Protein AF-A0A2E4EIJ8-F1 (afdb_monomer_lite)

Structure (mmCIF, N/CA/C/O backbone):
data_AF-A0A2E4EIJ8-F1
#
_entry.id   AF-A0A2E4EIJ8-F1
#
loop_
_atom_site.group_PDB
_atom_site.id
_atom_site.type_symbol
_atom_site.label_atom_id
_atom_site.label_alt_id
_atom_site.label_comp_id
_atom_site.label_asym_id
_atom_site.label_entity_id
_atom_site.label_seq_id
_atom_site.pdbx_PDB_ins_code
_atom_site.Cartn_x
_atom_site.Cartn_y
_atom_site.Cartn_z
_atom_site.occupancy
_atom_site.B_iso_or_equiv
_atom_site.auth_seq_id
_atom_site.auth_comp_id
_atom_site.auth_asym_id
_atom_site.auth_atom_id
_atom_site.pdbx_PDB_model_num
ATOM 1 N N . MET A 1 1 ? -8.276 -8.862 -7.299 1.00 75.81 1 MET A N 1
ATOM 2 C CA . MET A 1 1 ? -8.459 -7.429 -6.998 1.00 75.81 1 MET A CA 1
ATOM 3 C C . MET A 1 1 ? -8.976 -7.337 -5.580 1.00 75.81 1 MET A C 1
ATOM 5 O O . MET A 1 1 ? -9.747 -8.210 -5.190 1.00 75.81 1 MET A O 1
ATOM 9 N N . PHE A 1 2 ? -8.477 -6.375 -4.809 1.00 85.25 2 PHE A N 1
ATOM 10 C CA . PHE A 1 2 ? -8.889 -6.173 -3.422 1.00 85.25 2 PHE A CA 1
ATOM 11 C C . PHE A 1 2 ? -10.142 -5.302 -3.370 1.00 85.25 2 PHE A C 1
ATOM 13 O O . PHE A 1 2 ? -10.284 -4.381 -4.164 1.00 85.25 2 PHE A O 1
ATOM 20 N N . LYS A 1 3 ? -11.043 -5.600 -2.437 1.00 85.62 3 LYS A N 1
ATOM 21 C CA . LYS A 1 3 ? -12.284 -4.847 -2.235 1.00 85.62 3 LYS A CA 1
ATOM 22 C C . LYS A 1 3 ? -12.009 -3.557 -1.469 1.00 85.62 3 LYS A C 1
ATOM 24 O O . LYS A 1 3 ? -11.125 -3.528 -0.615 1.00 85.62 3 LYS A O 1
ATOM 29 N N . GLU A 1 4 ? -12.809 -2.529 -1.732 1.00 89.50 4 GLU A N 1
ATOM 30 C CA . GLU A 1 4 ? -12.816 -1.300 -0.934 1.00 89.50 4 GLU A CA 1
ATOM 31 C C . GLU A 1 4 ? -12.967 -1.613 0.570 1.00 89.50 4 GLU A C 1
ATOM 33 O O . GLU A 1 4 ? -13.701 -2.525 0.958 1.00 89.50 4 GLU A O 1
ATOM 38 N N . GLY A 1 5 ? -12.216 -0.900 1.410 1.00 87.88 5 GLY A N 1
ATOM 39 C CA . GLY A 1 5 ? -12.155 -1.085 2.859 1.00 87.88 5 GLY A CA 1
ATOM 40 C C . GLY A 1 5 ? -11.246 -2.226 3.331 1.00 87.88 5 GLY A C 1
ATOM 41 O O . GLY A 1 5 ? -11.084 -2.423 4.535 1.00 87.88 5 GLY A O 1
ATOM 42 N N . GLN A 1 6 ? -10.629 -3.002 2.430 1.00 90.31 6 GLN A N 1
ATOM 43 C CA . GLN A 1 6 ? -9.691 -4.045 2.852 1.00 90.31 6 GLN A CA 1
ATOM 44 C C . GLN A 1 6 ? -8.384 -3.441 3.367 1.00 90.31 6 GLN A C 1
ATOM 46 O O . GLN A 1 6 ? -7.733 -2.656 2.676 1.00 90.31 6 GLN A O 1
ATOM 51 N N . LYS A 1 7 ? -7.970 -3.875 4.563 1.00 91.56 7 LYS A N 1
ATOM 52 C CA . LYS A 1 7 ? -6.649 -3.570 5.117 1.00 91.56 7 LYS A CA 1
ATOM 53 C C . LYS A 1 7 ? -5.593 -4.419 4.424 1.00 91.56 7 LYS A C 1
ATOM 55 O O . LYS A 1 7 ? -5.646 -5.651 4.449 1.00 91.56 7 LYS A O 1
ATOM 60 N N . LEU A 1 8 ? -4.637 -3.742 3.815 1.00 92.38 8 LEU A N 1
ATOM 61 C CA . LEU A 1 8 ? -3.555 -4.314 3.038 1.00 92.38 8 LEU A CA 1
ATOM 62 C C . LEU A 1 8 ? -2.209 -3.825 3.564 1.00 92.38 8 LEU A C 1
ATOM 64 O O . LEU A 1 8 ? -2.113 -2.888 4.356 1.00 92.38 8 LEU A O 1
ATOM 68 N N . ARG A 1 9 ? -1.148 -4.451 3.080 1.00 93.00 9 ARG A N 1
ATOM 69 C CA . ARG A 1 9 ? 0.226 -4.026 3.290 1.00 93.00 9 ARG A CA 1
ATOM 70 C C . ARG A 1 9 ? 0.922 -3.933 1.952 1.00 93.00 9 ARG A C 1
ATOM 72 O O . ARG A 1 9 ? 0.799 -4.829 1.118 1.00 93.00 9 ARG A O 1
ATOM 79 N N . PHE A 1 10 ? 1.670 -2.859 1.750 1.00 92.25 10 PHE A N 1
ATOM 80 C CA . PHE A 1 10 ? 2.502 -2.740 0.567 1.00 92.25 10 PHE A CA 1
ATOM 81 C C . PHE A 1 10 ? 3.803 -3.525 0.767 1.00 92.25 10 PHE A C 1
ATOM 83 O O . PHE A 1 10 ? 4.616 -3.165 1.611 1.00 92.25 10 PHE A O 1
ATOM 90 N N . ILE A 1 11 ? 3.996 -4.616 0.021 1.00 93.56 11 ILE A N 1
ATOM 91 C CA . ILE A 1 11 ? 5.053 -5.610 0.291 1.00 93.56 11 ILE A CA 1
ATOM 92 C C . ILE A 1 11 ? 6.224 -5.578 -0.697 1.00 93.56 11 ILE A C 1
ATOM 94 O O . ILE A 1 11 ? 7.250 -6.207 -0.446 1.00 93.56 11 ILE A O 1
ATOM 98 N N . ASN A 1 12 ? 6.115 -4.867 -1.827 1.00 91.62 12 ASN A N 1
ATOM 99 C CA . ASN A 1 12 ? 7.169 -4.890 -2.846 1.00 91.62 12 ASN A CA 1
ATOM 100 C C . ASN A 1 12 ? 7.288 -3.586 -3.653 1.00 91.62 12 ASN A C 1
ATOM 102 O O . ASN A 1 12 ? 6.418 -3.250 -4.455 1.00 91.62 12 ASN A O 1
ATOM 106 N N . ALA A 1 13 ? 8.430 -2.902 -3.528 1.00 89.50 13 ALA A N 1
ATOM 107 C CA . ALA A 1 13 ? 8.740 -1.659 -4.244 1.00 89.50 13 ALA A CA 1
ATOM 108 C C . ALA A 1 13 ? 9.657 -1.819 -5.471 1.00 89.50 13 ALA A C 1
ATOM 110 O O . ALA A 1 13 ? 10.067 -0.822 -6.081 1.00 89.50 13 ALA A O 1
ATOM 111 N N . LYS A 1 14 ? 9.973 -3.054 -5.882 1.00 87.81 14 LYS A N 1
ATOM 112 C CA . LYS A 1 14 ? 10.859 -3.319 -7.022 1.00 87.81 14 LYS A CA 1
ATOM 113 C C . LYS A 1 14 ? 10.307 -2.686 -8.307 1.00 87.81 14 LYS A C 1
ATOM 115 O O . LYS A 1 14 ? 9.148 -2.867 -8.682 1.00 87.81 14 LYS A O 1
ATOM 120 N N . GLY A 1 15 ? 11.148 -1.910 -8.992 1.00 85.56 15 GLY A N 1
ATOM 121 C CA . GLY A 1 15 ? 10.801 -1.247 -10.256 1.00 85.56 15 GLY A CA 1
ATOM 122 C C . GLY A 1 15 ? 9.852 -0.046 -10.136 1.00 85.56 15 GLY A C 1
ATOM 123 O O . GLY A 1 15 ? 9.427 0.490 -11.157 1.00 85.56 15 GLY A O 1
ATOM 124 N N . ILE A 1 16 ? 9.508 0.406 -8.924 1.00 88.06 16 ILE A N 1
ATOM 125 C CA . ILE A 1 16 ? 8.748 1.652 -8.742 1.00 88.06 16 ILE A CA 1
ATOM 126 C C . ILE A 1 16 ? 9.637 2.851 -9.069 1.00 88.06 16 ILE A C 1
ATOM 128 O O . ILE A 1 16 ? 10.810 2.884 -8.705 1.00 88.06 16 ILE A O 1
ATOM 132 N N . ARG A 1 17 ? 9.082 3.850 -9.761 1.00 89.00 17 ARG A N 1
ATOM 133 C CA . ARG A 1 17 ? 9.765 5.126 -10.039 1.00 89.00 17 ARG A CA 1
ATOM 134 C C . ARG A 1 17 ? 9.351 6.250 -9.090 1.00 89.00 17 ARG A C 1
ATOM 136 O O . ARG A 1 17 ? 10.127 7.171 -8.892 1.00 89.00 17 ARG A O 1
ATOM 143 N N . ASN A 1 18 ? 8.163 6.158 -8.492 1.00 88.44 18 ASN A N 1
ATOM 144 C CA . ASN A 1 18 ? 7.661 7.151 -7.548 1.00 88.44 18 ASN A CA 1
ATOM 145 C C . ASN A 1 18 ? 8.380 7.011 -6.188 1.00 88.44 18 ASN A C 1
ATOM 147 O O . ASN A 1 18 ? 8.214 5.967 -5.550 1.00 88.44 18 ASN A O 1
ATOM 151 N N . PRO A 1 19 ? 9.168 8.009 -5.745 1.00 88.06 19 PRO A N 1
ATOM 152 C CA . PRO A 1 19 ? 9.895 7.937 -4.480 1.00 88.06 19 PRO A CA 1
ATOM 153 C C . PRO A 1 19 ? 8.953 7.822 -3.276 1.00 88.06 19 PRO A C 1
ATOM 155 O O . PRO A 1 19 ? 9.167 6.944 -2.448 1.00 88.06 19 PRO A O 1
ATOM 158 N N . HIS A 1 20 ? 7.846 8.569 -3.250 1.00 87.75 20 HIS A N 1
ATOM 159 C CA . HIS A 1 20 ? 6.913 8.557 -2.117 1.00 87.75 20 HIS A CA 1
ATOM 160 C C . HIS A 1 20 ? 6.274 7.184 -1.909 1.00 87.75 20 HIS A C 1
ATOM 162 O O . HIS A 1 20 ? 6.067 6.756 -0.782 1.00 87.75 20 HIS A O 1
ATOM 168 N N . LEU A 1 21 ? 5.986 6.458 -2.993 1.00 88.69 21 LEU A N 1
ATOM 169 C CA . LE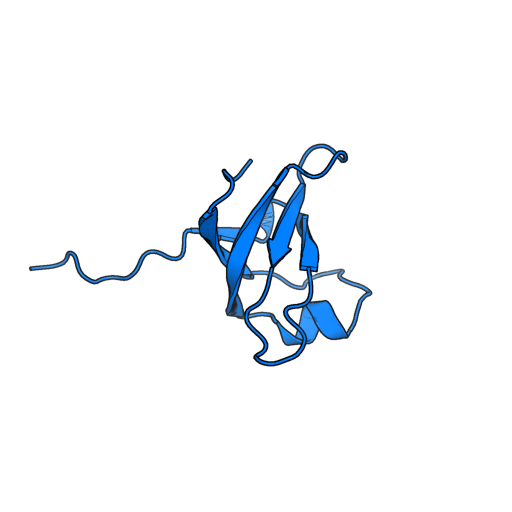U A 1 21 ? 5.442 5.105 -2.886 1.00 88.69 21 LEU A CA 1
ATOM 170 C C . LEU A 1 21 ? 6.498 4.101 -2.402 1.00 88.69 21 LEU A C 1
ATOM 172 O O . LEU A 1 21 ? 6.153 3.155 -1.703 1.00 88.69 21 LEU A O 1
ATOM 176 N N . LYS A 1 22 ? 7.782 4.295 -2.737 1.00 90.56 22 LYS A N 1
ATOM 177 C CA . LYS A 1 22 ? 8.859 3.445 -2.199 1.00 90.56 22 LYS A CA 1
ATOM 178 C C . LYS A 1 22 ? 8.991 3.592 -0.689 1.00 90.56 22 LYS A C 1
ATOM 180 O O . LYS A 1 22 ? 9.219 2.593 -0.021 1.00 90.56 22 LYS A O 1
ATOM 185 N N . GLU A 1 23 ? 8.833 4.808 -0.175 1.00 90.75 23 GLU A N 1
ATOM 186 C CA . GLU A 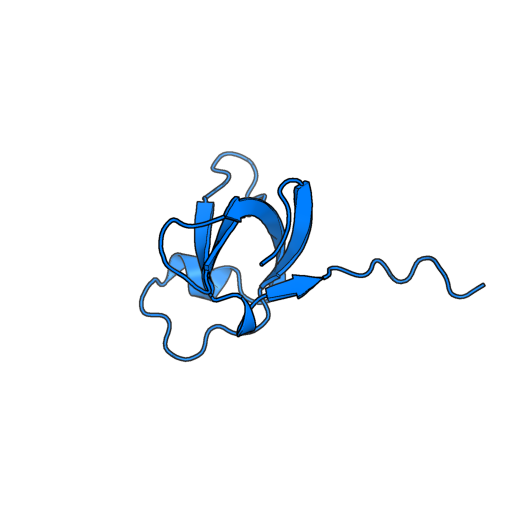1 23 ? 8.923 5.098 1.261 1.00 90.75 23 GLU A CA 1
ATOM 187 C C . GLU A 1 23 ? 7.810 4.427 2.071 1.00 90.75 23 GLU A C 1
ATOM 189 O O . GLU A 1 23 ? 7.988 4.173 3.254 1.00 90.75 23 GLU A O 1
ATOM 194 N N . LYS A 1 24 ? 6.685 4.075 1.436 1.00 89.38 24 LYS A N 1
ATOM 195 C CA . LYS A 1 24 ? 5.583 3.350 2.084 1.00 89.38 24 LYS A CA 1
ATOM 196 C C . LYS A 1 24 ? 5.757 1.826 2.079 1.00 89.38 24 LYS A C 1
ATOM 198 O O . LYS A 1 24 ? 4.817 1.101 2.403 1.00 89.38 24 LYS A O 1
ATOM 203 N N . LEU A 1 25 ? 6.912 1.302 1.659 1.00 91.06 25 LEU A N 1
ATOM 204 C CA . LEU A 1 25 ? 7.172 -0.140 1.671 1.00 91.06 25 LEU A CA 1
ATOM 205 C C . LEU A 1 25 ? 7.092 -0.685 3.100 1.00 91.06 25 LEU A C 1
ATOM 207 O O . LEU A 1 25 ? 7.817 -0.248 3.984 1.00 91.06 25 LEU A O 1
ATOM 211 N N . GLY A 1 26 ? 6.236 -1.681 3.299 1.00 88.50 26 GLY A N 1
ATOM 212 C CA . GLY A 1 26 ? 5.967 -2.274 4.600 1.00 88.50 26 GLY A CA 1
ATOM 213 C C . GLY A 1 26 ? 4.884 -1.553 5.400 1.00 88.50 26 GLY A C 1
ATOM 214 O O . GLY A 1 26 ? 4.473 -2.107 6.420 1.00 88.50 26 GLY A O 1
ATOM 215 N N . GLU A 1 27 ? 4.376 -0.409 4.939 1.00 90.06 27 GLU A N 1
ATOM 216 C CA . GLU A 1 27 ? 3.324 0.328 5.637 1.00 90.06 27 GLU A CA 1
ATOM 217 C C . GLU A 1 27 ? 1.938 -0.288 5.390 1.00 90.06 27 GLU A C 1
ATOM 219 O O . GLU A 1 27 ? 1.653 -0.793 4.288 1.00 90.06 27 GLU A O 1
ATOM 224 N N . PRO A 1 28 ? 1.052 -0.251 6.402 1.00 91.44 28 PRO A N 1
ATOM 225 C CA . PRO A 1 28 ? -0.341 -0.613 6.227 1.00 91.44 28 PRO A CA 1
ATOM 226 C C . PRO A 1 28 ? -1.052 0.420 5.345 1.00 91.44 28 PRO A C 1
ATOM 228 O O . PRO A 1 28 ? -0.832 1.629 5.431 1.00 91.44 28 PRO A O 1
ATOM 231 N N . CYS A 1 29 ? -1.939 -0.067 4.493 1.00 92.00 29 CYS A N 1
ATOM 232 C CA . CYS A 1 29 ? -2.773 0.748 3.625 1.00 92.00 29 CYS A CA 1
ATOM 233 C C . CYS A 1 29 ? -4.177 0.159 3.530 1.00 92.00 29 CYS A C 1
ATOM 235 O O . CYS A 1 29 ? -4.424 -0.980 3.916 1.00 92.00 29 CYS A O 1
ATOM 237 N N . GLU A 1 30 ? -5.111 0.948 3.024 1.00 93.12 30 GLU A N 1
ATOM 238 C CA . GLU A 1 30 ? -6.490 0.530 2.813 1.00 93.12 30 GLU A CA 1
ATOM 239 C C . GLU A 1 30 ? -6.819 0.596 1.327 1.00 93.12 30 GLU A C 1
ATOM 241 O O . GLU A 1 30 ? -6.505 1.583 0.659 1.00 93.12 30 GLU A O 1
ATOM 246 N N . ALA A 1 31 ? -7.446 -0.447 0.795 1.00 92.44 31 ALA A N 1
ATOM 247 C CA . ALA A 1 31 ? -8.014 -0.395 -0.542 1.00 92.44 31 ALA A CA 1
ATOM 248 C C . ALA A 1 31 ? -9.175 0.606 -0.561 1.00 92.44 31 ALA A C 1
ATOM 250 O O . ALA A 1 31 ? -10.157 0.437 0.149 1.00 92.44 31 ALA A O 1
ATOM 251 N N . VAL A 1 32 ? -9.078 1.630 -1.402 1.00 89.62 32 VAL A N 1
ATOM 252 C CA . VAL A 1 32 ? -10.150 2.619 -1.616 1.00 89.62 32 VAL A CA 1
ATOM 253 C C . VAL A 1 32 ? -10.931 2.354 -2.904 1.00 89.62 32 VAL A C 1
ATOM 255 O O . VAL A 1 32 ? -11.780 3.149 -3.279 1.00 89.62 32 VAL A O 1
ATOM 258 N N . GLY A 1 33 ? -10.614 1.262 -3.600 1.00 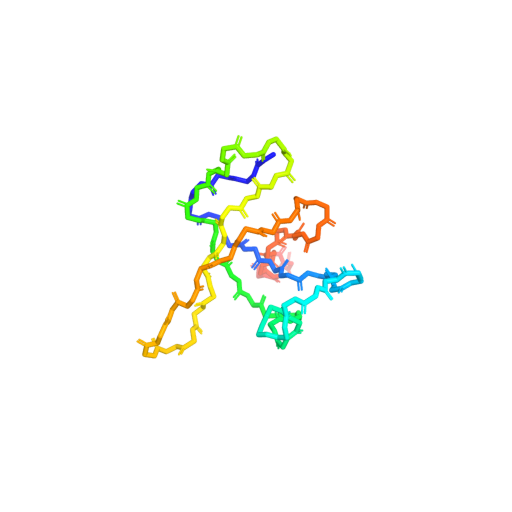82.00 33 GLY A N 1
ATOM 259 C CA . GLY A 1 33 ? -11.318 0.816 -4.795 1.00 82.00 33 GLY A CA 1
ATOM 260 C C . GLY A 1 33 ? -10.393 0.210 -5.846 1.00 82.00 33 GLY A C 1
ATOM 261 O O . GLY A 1 33 ? -9.163 0.168 -5.711 1.00 82.00 33 GLY A O 1
ATOM 262 N N . ASP A 1 34 ? -11.007 -0.252 -6.926 1.00 70.56 34 ASP A N 1
ATOM 263 C CA . ASP A 1 34 ? -10.303 -0.811 -8.071 1.00 70.56 34 ASP A CA 1
ATOM 264 C C . ASP A 1 34 ? -9.784 0.299 -8.989 1.00 70.56 34 ASP A C 1
ATOM 266 O O . ASP A 1 34 ? -10.455 1.298 -9.251 1.00 70.56 34 ASP A O 1
ATOM 270 N N . SER A 1 35 ? -8.560 0.139 -9.494 1.00 66.56 35 SER A N 1
ATOM 271 C CA . SER A 1 35 ? -8.051 1.034 -10.530 1.00 66.56 35 SER A CA 1
ATOM 272 C C . SER A 1 35 ? -8.653 0.651 -11.881 1.00 66.56 35 SER A C 1
ATOM 274 O O . SER A 1 35 ? -8.742 -0.531 -12.204 1.00 66.56 35 SER A O 1
ATOM 276 N N . TYR A 1 36 ? -8.950 1.635 -12.737 1.00 61.19 36 TYR A N 1
ATOM 277 C CA . TYR A 1 36 ? -9.364 1.409 -14.134 1.00 61.19 36 TYR A CA 1
ATOM 278 C C . TYR A 1 36 ? -8.340 0.600 -14.956 1.00 61.19 36 TYR A C 1
ATOM 280 O O . TYR A 1 36 ? -8.653 0.090 -16.029 1.00 61.19 36 TYR A O 1
ATOM 288 N N . THR A 1 37 ? -7.096 0.486 -14.475 1.00 64.62 37 THR A N 1
ATOM 289 C CA . THR A 1 37 ? -6.071 -0.370 -15.079 1.00 64.62 37 THR A CA 1
ATOM 290 C C . THR A 1 37 ? -6.139 -1.775 -14.480 1.00 64.62 37 THR A C 1
ATOM 292 O O . THR A 1 37 ? -5.857 -1.951 -13.293 1.00 64.62 37 THR A O 1
ATOM 295 N N . TYR A 1 38 ? -6.438 -2.780 -15.311 1.00 74.62 38 TYR A N 1
ATOM 296 C CA . TYR A 1 38 ? -6.411 -4.197 -14.930 1.00 74.62 38 TYR A CA 1
ATOM 297 C C . TYR A 1 38 ? -5.159 -4.548 -14.104 1.00 74.62 38 TYR A C 1
ATOM 299 O O . TYR A 1 38 ? -4.032 -4.222 -14.479 1.00 74.62 38 TYR A O 1
ATOM 307 N N . GLY A 1 39 ? -5.366 -5.220 -12.967 1.00 83.25 39 GLY A N 1
ATOM 308 C CA . GLY A 1 39 ? -4.285 -5.721 -12.110 1.00 83.25 39 GLY A CA 1
ATOM 309 C C . GLY A 1 39 ? -3.724 -4.729 -11.084 1.00 83.25 39 GLY A C 1
ATOM 310 O O . GLY A 1 39 ? -2.728 -5.055 -10.437 1.00 83.25 39 GLY A O 1
ATOM 311 N N . LYS A 1 40 ? -4.337 -3.552 -10.901 1.00 89.19 40 LYS A N 1
ATOM 312 C CA . LYS A 1 40 ? -3.960 -2.587 -9.856 1.00 89.19 40 LYS A CA 1
ATOM 313 C C . LYS A 1 40 ? -5.142 -2.246 -8.949 1.00 89.19 40 LYS A C 1
ATOM 315 O O . LYS A 1 40 ? -6.276 -2.157 -9.410 1.00 89.19 40 LYS A O 1
ATOM 320 N N . THR A 1 41 ? -4.844 -1.963 -7.690 1.00 90.38 41 THR A N 1
ATOM 321 C CA . THR A 1 41 ? -5.789 -1.457 -6.693 1.00 90.38 41 THR A CA 1
ATOM 322 C C . THR A 1 41 ? -5.343 -0.061 -6.269 1.00 90.38 41 THR A C 1
ATOM 324 O O . THR A 1 41 ? -4.145 0.199 -6.101 1.00 90.38 41 THR A O 1
ATOM 327 N N . LEU A 1 42 ? -6.301 0.855 -6.127 1.00 91.69 42 LEU A N 1
ATOM 328 C CA . LEU A 1 42 ? -6.045 2.156 -5.528 1.00 91.69 42 LEU A CA 1
ATOM 329 C C . LEU A 1 42 ? -6.010 1.964 -4.011 1.00 91.69 42 LEU A C 1
ATOM 331 O O . LEU A 1 42 ? -6.993 1.535 -3.409 1.00 91.69 42 LEU A O 1
ATOM 335 N N . VAL A 1 43 ? -4.869 2.258 -3.395 1.00 91.81 43 VAL A N 1
ATOM 336 C CA . VAL A 1 43 ? -4.686 2.143 -1.946 1.00 91.81 43 VAL A CA 1
ATOM 337 C C . VAL A 1 43 ? -4.397 3.500 -1.333 1.00 91.81 43 VAL A C 1
ATOM 339 O O . VAL A 1 43 ? -3.688 4.315 -1.924 1.00 91.81 43 VAL A O 1
ATOM 342 N N . ARG A 1 44 ? -4.930 3.738 -0.139 1.00 92.75 44 ARG A N 1
ATOM 343 C CA . ARG A 1 44 ? -4.681 4.919 0.682 1.00 92.75 44 ARG A CA 1
ATOM 344 C C . ARG A 1 44 ? -3.785 4.536 1.849 1.00 92.75 44 ARG A C 1
ATOM 346 O O . ARG A 1 44 ? -4.098 3.613 2.597 1.00 92.75 44 ARG A O 1
ATOM 353 N N . PHE A 1 45 ? -2.682 5.256 2.009 1.00 91.50 45 PHE A N 1
ATOM 354 C CA . PHE A 1 45 ? -1.816 5.129 3.179 1.00 91.50 45 PHE A CA 1
ATOM 355 C C . PHE A 1 45 ? -2.254 6.144 4.227 1.00 91.50 45 PHE A C 1
ATOM 357 O O . PHE A 1 45 ? -2.555 7.291 3.892 1.00 91.50 45 PHE A O 1
ATOM 364 N N . ASN A 1 46 ? -2.300 5.724 5.488 1.00 84.25 46 ASN A N 1
ATOM 365 C CA . ASN A 1 46 ? -2.665 6.603 6.590 1.00 84.25 46 ASN A CA 1
ATOM 366 C C . ASN A 1 46 ? -1.416 7.356 7.066 1.00 84.25 46 ASN A C 1
ATOM 368 O O . ASN A 1 46 ? -0.695 6.888 7.937 1.00 84.25 46 ASN A O 1
ATOM 372 N N . ASP A 1 47 ? -1.147 8.502 6.440 1.00 78.94 47 ASP A N 1
ATOM 373 C CA . ASP A 1 47 ? 0.029 9.343 6.712 1.00 78.94 47 ASP A CA 1
ATOM 374 C C . ASP A 1 47 ? -0.353 10.608 7.500 1.00 78.94 47 ASP A C 1
ATOM 376 O O . ASP A 1 47 ? 0.102 11.722 7.225 1.00 78.94 47 ASP A O 1
ATOM 380 N N . GLY A 1 48 ? -1.300 10.461 8.430 1.00 74.06 48 GLY A N 1
ATOM 381 C CA . GLY A 1 48 ? -1.842 11.560 9.220 1.00 74.06 48 GLY A CA 1
ATOM 382 C C . GLY A 1 48 ? -2.565 12.599 8.357 1.00 74.06 48 GLY A C 1
ATOM 383 O O . GLY A 1 48 ? -3.678 12.372 7.889 1.00 74.06 48 GLY A O 1
ATOM 384 N N . LYS A 1 49 ? -1.953 13.775 8.164 1.00 68.12 49 LYS A N 1
ATOM 385 C CA . LYS A 1 49 ? -2.610 14.941 7.541 1.00 68.12 49 LYS A CA 1
ATOM 386 C C . LYS A 1 49 ? -2.854 14.783 6.034 1.00 68.12 49 LYS A C 1
ATOM 388 O O . LYS A 1 49 ? -3.759 15.429 5.513 1.00 68.12 49 LYS A O 1
ATOM 393 N N . TYR A 1 50 ? -2.061 13.965 5.334 1.00 72.38 50 TYR A N 1
ATOM 394 C CA . TYR A 1 50 ? -2.031 13.972 3.863 1.00 72.38 50 TYR A CA 1
ATOM 395 C C . TYR A 1 50 ? -2.571 12.718 3.162 1.00 72.38 50 TYR A C 1
ATOM 397 O O . TYR A 1 50 ? -2.672 12.752 1.941 1.00 72.38 50 TYR A O 1
ATOM 405 N N . ASN A 1 51 ? -2.958 11.661 3.891 1.00 82.25 51 ASN A N 1
ATOM 406 C CA . ASN A 1 51 ? -3.628 1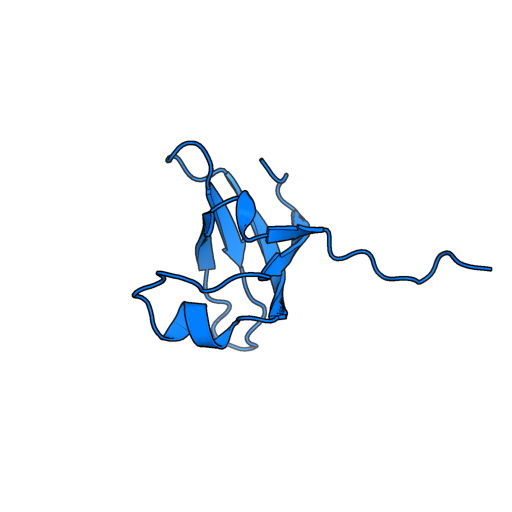0.440 3.391 1.00 82.25 51 ASN A CA 1
ATOM 407 C C . ASN A 1 51 ? -3.427 10.117 1.891 1.00 82.25 51 ASN A C 1
ATOM 409 O O . ASN A 1 51 ? -4.399 10.067 1.121 1.00 82.25 51 ASN A O 1
ATOM 413 N N . PRO A 1 52 ? -2.170 9.936 1.440 1.00 88.19 52 PRO A N 1
ATOM 414 C CA . PRO A 1 52 ? -1.875 9.836 0.024 1.00 88.19 52 PRO A CA 1
ATOM 415 C C . PRO A 1 52 ? -2.440 8.537 -0.551 1.00 88.19 52 PRO A C 1
ATOM 417 O O . PRO A 1 52 ? -2.402 7.481 0.084 1.00 88.19 52 PRO A O 1
ATOM 420 N N . SER A 1 53 ? -2.964 8.621 -1.775 1.00 90.56 53 SER A N 1
ATOM 421 C CA . SER A 1 53 ? -3.532 7.477 -2.492 1.00 90.56 53 SER A CA 1
ATOM 422 C C . SER A 1 53 ? -2.686 7.133 -3.719 1.00 90.56 53 SER A C 1
ATOM 424 O O . SER A 1 53 ? -2.313 8.021 -4.487 1.00 90.56 53 SER A O 1
ATOM 426 N N . PHE A 1 54 ? -2.382 5.850 -3.918 1.00 90.06 54 PHE A N 1
ATOM 427 C CA . PHE A 1 54 ? -1.542 5.363 -5.014 1.00 90.06 54 PHE A CA 1
ATOM 428 C C . PHE A 1 54 ? -2.169 4.157 -5.708 1.00 90.06 54 PHE A C 1
ATOM 430 O O . PHE A 1 54 ? -2.741 3.280 -5.069 1.00 90.06 54 PHE A O 1
ATOM 437 N N . ASN A 1 55 ? -2.001 4.078 -7.028 1.00 90.38 55 ASN A N 1
ATOM 438 C CA . ASN A 1 55 ? -2.320 2.869 -7.782 1.00 90.38 55 ASN A CA 1
ATOM 439 C C . ASN A 1 55 ? -1.171 1.868 -7.641 1.00 90.38 55 ASN A C 1
ATOM 441 O O . ASN A 1 55 ? -0.083 2.088 -8.184 1.00 90.38 55 ASN A O 1
ATOM 445 N N . VAL A 1 56 ? -1.416 0.763 -6.944 1.00 89.88 56 VAL A N 1
ATOM 446 C CA . VAL A 1 56 ? -0.417 -0.274 -6.674 1.00 89.88 56 VAL A CA 1
ATOM 447 C C . VAL A 1 56 ? -0.837 -1.570 -7.361 1.00 89.88 56 VAL A C 1
ATOM 449 O O . VAL A 1 56 ? -2.008 -1.934 -7.361 1.00 89.88 56 VAL A O 1
ATOM 452 N N . ALA A 1 57 ? 0.113 -2.258 -7.997 1.00 90.75 57 ALA A N 1
ATOM 453 C CA . ALA A 1 57 ? -0.152 -3.557 -8.611 1.00 90.75 57 ALA A CA 1
ATOM 454 C C . ALA A 1 57 ? -0.531 -4.591 -7.545 1.00 90.75 57 ALA A C 1
ATOM 456 O O . ALA A 1 57 ? 0.117 -4.658 -6.502 1.00 90.75 57 ALA A O 1
ATOM 457 N N . ASN A 1 58 ? -1.545 -5.409 -7.828 1.00 89.50 58 ASN A N 1
ATOM 458 C CA . ASN A 1 58 ? -2.114 -6.355 -6.864 1.00 89.50 58 ASN A CA 1
ATOM 459 C C . ASN A 1 58 ? -1.067 -7.342 -6.330 1.00 89.50 58 ASN A C 1
ATOM 461 O O . ASN A 1 58 ? -1.096 -7.677 -5.157 1.00 89.50 58 ASN A O 1
ATOM 465 N N . GLU A 1 59 ? -0.106 -7.746 -7.166 1.00 90.56 59 GLU A N 1
ATOM 466 C CA . GLU A 1 59 ? 1.018 -8.625 -6.795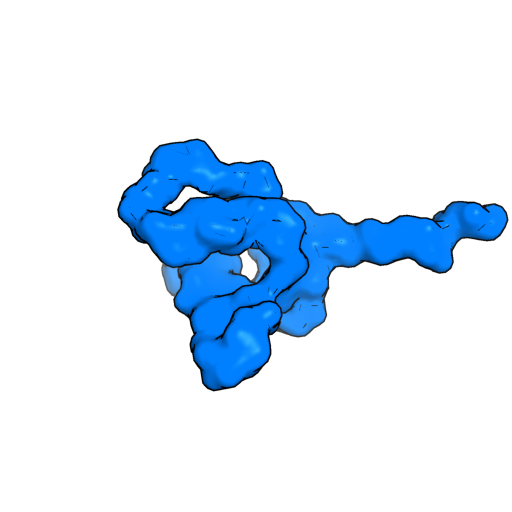 1.00 90.56 59 GLU A CA 1
ATOM 467 C C . GLU A 1 59 ? 1.953 -8.029 -5.723 1.00 90.56 59 GLU A C 1
ATOM 469 O O . GLU A 1 59 ? 2.800 -8.726 -5.172 1.00 90.56 59 GLU A O 1
ATOM 474 N N . ARG A 1 60 ? 1.848 -6.721 -5.461 1.00 91.50 60 ARG A N 1
ATOM 475 C CA . ARG A 1 60 ? 2.680 -5.980 -4.502 1.00 91.50 60 ARG A CA 1
ATOM 476 C C . ARG A 1 60 ? 1.925 -5.636 -3.225 1.00 91.50 60 ARG A C 1
ATOM 478 O O . ARG A 1 60 ? 2.454 -4.897 -2.395 1.00 91.50 60 ARG A O 1
ATOM 485 N N . LEU A 1 61 ? 0.696 -6.118 -3.101 1.00 91.44 61 LEU A N 1
ATOM 486 C CA . LEU A 1 61 ? -0.167 -5.917 -1.954 1.00 91.44 61 LEU A CA 1
ATOM 487 C C . LEU A 1 61 ? -0.472 -7.276 -1.334 1.00 91.44 61 LEU A C 1
ATOM 489 O O . LEU A 1 61 ? -0.685 -8.261 -2.037 1.00 91.44 61 LEU A O 1
ATOM 493 N N . GLU A 1 62 ? -0.526 -7.308 -0.014 1.00 92.56 62 GLU A N 1
ATOM 494 C CA . GLU A 1 62 ? -0.930 -8.482 0.752 1.00 92.56 62 GLU A CA 1
ATOM 495 C C . GLU A 1 62 ? -2.019 -8.092 1.744 1.00 92.56 62 GLU A C 1
ATOM 497 O O . GLU A 1 62 ? -2.063 -6.947 2.197 1.00 92.56 62 GLU A O 1
ATOM 502 N N . HIS A 1 63 ? -2.900 -9.030 2.091 1.00 90.75 63 HIS A N 1
ATOM 503 C CA . HIS A 1 63 ? -3.833 -8.825 3.191 1.00 90.75 63 HIS A CA 1
ATOM 504 C C . HIS A 1 63 ? -3.068 -8.587 4.488 1.00 90.75 63 HIS A C 1
ATOM 506 O O . HIS A 1 63 ? -2.243 -9.405 4.892 1.00 90.75 63 HIS A O 1
ATOM 512 N N . LEU A 1 64 ? -3.380 -7.484 5.167 1.00 85.06 64 LEU A N 1
ATOM 513 C CA . LEU A 1 64 ? -2.876 -7.260 6.509 1.00 85.06 64 LEU A CA 1
ATOM 514 C C . LEU A 1 64 ? -3.652 -8.183 7.455 1.00 85.06 64 LEU A C 1
ATOM 516 O O . LEU A 1 64 ? -4.698 -7.813 7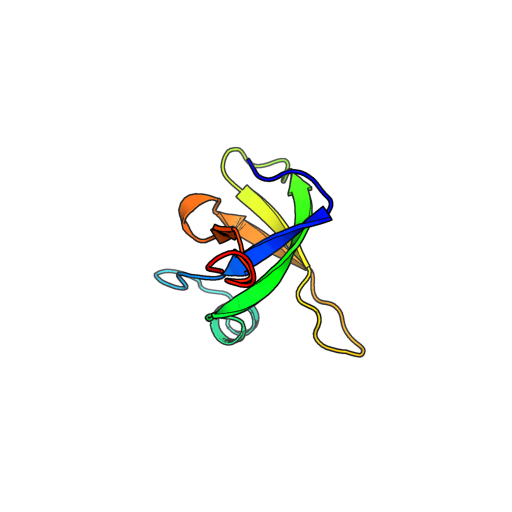.985 1.00 85.06 64 LEU A O 1
ATOM 520 N N . VAL A 1 65 ? -3.167 -9.412 7.620 1.00 72.69 65 VAL A N 1
ATOM 521 C CA . VAL A 1 65 ? -3.686 -10.337 8.626 1.00 72.69 65 VAL A CA 1
ATOM 522 C C . VAL A 1 65 ? -3.146 -9.869 9.972 1.00 72.69 65 VAL A C 1
ATOM 524 O O . VAL A 1 65 ? -1.985 -10.104 10.304 1.00 72.69 65 VAL A O 1
ATOM 527 N N . THR A 1 66 ? -3.967 -9.170 10.753 1.00 59.78 66 THR A N 1
ATOM 528 C CA . THR A 1 66 ? -3.711 -9.020 12.187 1.00 59.78 66 THR A CA 1
ATOM 529 C C . THR A 1 66 ? -3.723 -10.420 12.788 1.00 59.78 66 THR A C 1
ATOM 531 O O . THR A 1 66 ? -4.750 -11.094 12.782 1.00 59.78 66 THR A O 1
ATOM 534 N N . LEU A 1 67 ? -2.564 -10.884 13.256 1.00 53.38 67 LEU A N 1
ATOM 535 C CA . LEU A 1 67 ? -2.349 -12.195 13.880 1.00 53.38 67 LEU A CA 1
ATOM 536 C C . LEU A 1 67 ? -3.049 -12.338 15.254 1.00 53.38 67 LEU A C 1
ATOM 538 O O . LEU A 1 67 ? -2.539 -13.019 16.134 1.00 53.38 67 LEU A O 1
ATOM 542 N N . GLU A 1 68 ? -4.227 -11.747 15.451 1.00 53.25 68 GLU A N 1
ATOM 543 C CA . GLU A 1 68 ? -5.022 -11.849 16.689 1.00 53.25 68 GLU A CA 1
ATOM 544 C C . GLU A 1 68 ? -5.988 -13.051 16.687 1.00 53.25 68 GLU A C 1
ATOM 546 O O . GLU A 1 68 ? -7.083 -12.988 17.237 1.00 53.25 68 GLU A O 1
ATOM 551 N N . GLN A 1 69 ? -5.621 -14.153 16.026 1.00 48.97 69 GLN A N 1
ATOM 552 C CA . GLN A 1 69 ? -6.422 -15.389 15.986 1.00 48.97 69 GLN A CA 1
ATOM 553 C C . GLN A 1 69 ? -5.526 -16.641 16.044 1.00 48.97 69 GLN A C 1
ATOM 555 O O . GLN A 1 69 ? -5.660 -17.568 15.247 1.00 48.97 69 GLN A O 1
ATOM 560 N N . ARG A 1 70 ? -4.559 -16.655 16.964 1.00 48.81 70 ARG A N 1
ATOM 561 C CA . ARG A 1 70 ? -3.909 -17.891 17.426 1.00 48.81 70 ARG A CA 1
ATOM 562 C C . ARG A 1 70 ? -4.003 -17.946 18.947 1.00 48.81 70 ARG A C 1
ATOM 564 O O . ARG A 1 70 ? -3.003 -17.751 19.631 1.00 48.81 70 ARG A O 1
ATOM 571 N N . GLU A 1 71 ? -5.227 -18.128 19.431 1.00 46.41 71 GLU A N 1
ATOM 572 C CA . GLU A 1 71 ? -5.482 -18.757 20.733 1.00 46.41 71 GLU A CA 1
ATOM 573 C C . GLU A 1 71 ? -5.515 -20.278 20.557 1.00 46.41 71 GLU A C 1
ATOM 575 O O . GLU A 1 71 ? -6.022 -20.734 19.502 1.00 46.41 71 GLU A O 1
#

pLDDT: mean 83.45, std 12.2, range [46.41, 93.56]

Secondary structure (DSSP, 8-state):
-PPTT-EEEE---TT---HHHHHTTT-EEEEEEE-SSTTEEEEEE--TTS--EEEEEGGGEEE--------

Radius of gyration: 12.07 Å; chains: 1; bounding box: 24×34×36 Å

Foldseek 3Di:
DDAFFFKKAQADDPPPPDPVVVVRHGAIWTFRAPDPDPQWTWIWGCPPPCRDIDTGGPVRMDGPPPPPPDD

Sequence (71 aa):
MFKEGQKLRFINAKGIRNPHLKEKLGEPCEAVGDSYTYGKTLVRFNDGKYNPSFNVANERLEHLVTLEQRE